Protein AF-A0A2P2LFT2-F1 (afdb_monomer)

Secondary structure (DSSP, 8-state):
-------------------PPP----------TT--TT--SS---HHHHHHHHHH-TTTSHHHH-TTSB---SS---GGGS-HHHHHHHHHHHHHHHS---B--HHHHSTTHHHHHHHHHHHHHS-TTS-----GGGGGG--

Organism: Rhizophora mucronata (NCBI:txid61149)

pLDDT: mean 74.41, std 22.15, range [30.78, 97.25]

Radius of gyration: 30.05 Å; Cα contacts (8 Å, |Δi|>4): 74; chains: 1; bounding box: 76×85×52 Å

Structure (mmCIF, N/CA/C/O backbone):
data_AF-A0A2P2LFT2-F1
#
_entry.id   AF-A0A2P2LFT2-F1
#
loop_
_atom_site.group_PDB
_atom_site.id
_atom_site.type_symbol
_atom_site.label_atom_id
_atom_site.label_alt_id
_atom_site.label_comp_id
_atom_site.label_asym_id
_atom_site.label_entity_id
_atom_site.label_seq_id
_atom_site.pdbx_PDB_ins_code
_atom_site.Cartn_x
_atom_site.Cartn_y
_atom_site.Cartn_z
_atom_site.occupancy
_atom_site.B_iso_or_equiv
_atom_site.auth_seq_id
_atom_site.auth_comp_id
_atom_site.auth_asym_id
_atom_site.auth_atom_id
_atom_site.pdbx_PDB_model_num
ATOM 1 N N . MET A 1 1 ? 46.122 63.506 -20.260 1.00 44.69 1 MET A N 1
ATOM 2 C CA . MET A 1 1 ? 45.124 62.458 -20.569 1.00 44.69 1 MET A CA 1
ATOM 3 C C . MET A 1 1 ? 45.815 61.390 -21.399 1.00 44.69 1 MET A C 1
ATOM 5 O O . MET A 1 1 ? 46.298 61.696 -22.479 1.00 44.69 1 MET A O 1
ATOM 9 N N . PHE A 1 2 ? 45.998 60.197 -20.836 1.00 34.97 2 PHE A N 1
ATOM 10 C CA . PHE A 1 2 ? 46.838 59.145 -21.412 1.00 34.97 2 PHE A CA 1
ATOM 11 C C . PHE A 1 2 ? 46.095 58.356 -22.495 1.00 34.97 2 PHE A C 1
ATOM 13 O O . PHE A 1 2 ? 45.046 57.774 -22.232 1.00 34.97 2 PHE A O 1
ATOM 20 N N . SER A 1 3 ? 46.684 58.319 -23.689 1.00 41.66 3 SER A N 1
ATOM 21 C CA . SER A 1 3 ? 46.310 57.432 -24.791 1.00 41.66 3 SER A CA 1
ATOM 22 C C . SER A 1 3 ? 46.733 55.994 -24.467 1.00 41.66 3 SER A C 1
ATOM 24 O O . SER A 1 3 ? 47.852 55.772 -23.998 1.00 41.66 3 SER A O 1
ATOM 26 N N . ARG A 1 4 ? 45.854 55.011 -24.693 1.00 38.75 4 ARG A N 1
ATOM 27 C CA . ARG A 1 4 ? 46.186 53.582 -24.584 1.00 38.75 4 ARG A CA 1
ATOM 28 C C . ARG A 1 4 ? 45.894 52.876 -25.905 1.00 38.75 4 ARG A C 1
ATOM 30 O O . ARG A 1 4 ? 44.752 52.787 -26.336 1.00 38.75 4 ARG A O 1
ATOM 37 N N . SER A 1 5 ? 46.969 52.378 -26.508 1.00 41.81 5 SER A N 1
ATOM 38 C CA . SER A 1 5 ? 46.991 51.457 -27.645 1.00 41.81 5 SER A CA 1
ATOM 39 C C . SER A 1 5 ? 46.473 50.074 -27.228 1.00 41.81 5 SER A C 1
ATOM 41 O O . SER A 1 5 ? 46.855 49.565 -26.172 1.00 41.81 5 SER A O 1
ATOM 43 N N . ILE A 1 6 ? 45.612 49.467 -28.050 1.00 44.88 6 ILE A N 1
ATOM 44 C CA . ILE A 1 6 ? 45.124 48.094 -27.871 1.00 44.88 6 ILE A CA 1
ATOM 45 C C . ILE A 1 6 ? 45.939 47.188 -28.800 1.00 44.88 6 ILE A C 1
ATOM 47 O O . ILE A 1 6 ? 45.787 47.222 -30.017 1.00 44.88 6 ILE A O 1
ATOM 51 N N . SER A 1 7 ? 46.824 46.383 -28.212 1.00 39.94 7 SER A N 1
ATOM 52 C CA . SER A 1 7 ? 47.609 45.358 -28.906 1.00 39.94 7 SER A CA 1
ATOM 53 C C . SER A 1 7 ? 46.850 44.030 -28.895 1.00 39.94 7 SER A C 1
ATOM 55 O O . SER A 1 7 ? 46.589 43.463 -27.834 1.00 39.94 7 SER A O 1
ATOM 57 N N . THR A 1 8 ? 46.506 43.518 -30.076 1.00 44.25 8 THR A N 1
ATOM 58 C CA . THR A 1 8 ? 45.958 42.171 -30.267 1.00 44.25 8 THR A CA 1
ATOM 59 C C . THR A 1 8 ? 47.068 41.132 -30.129 1.00 44.25 8 THR A C 1
ATOM 61 O O . THR A 1 8 ? 47.927 41.014 -31.003 1.00 44.25 8 THR A O 1
ATOM 64 N N . LYS A 1 9 ? 47.050 40.353 -29.043 1.00 42.34 9 LYS A N 1
ATOM 65 C CA . LYS A 1 9 ? 47.897 39.163 -28.895 1.00 42.34 9 LYS A CA 1
ATOM 66 C C . LYS A 1 9 ? 47.077 37.915 -29.216 1.00 42.34 9 LYS A C 1
ATOM 68 O O . LYS A 1 9 ? 46.125 37.599 -28.510 1.00 42.34 9 LYS A O 1
ATOM 73 N N . ASN A 1 10 ? 47.468 37.226 -30.288 1.00 48.72 10 ASN A N 1
ATOM 74 C CA . ASN A 1 10 ? 47.036 35.866 -30.602 1.00 48.72 10 ASN A CA 1
ATOM 75 C C . ASN A 1 10 ? 47.383 34.942 -29.425 1.00 48.72 10 ASN A C 1
ATOM 77 O O . ASN A 1 10 ? 48.558 34.781 -29.096 1.00 48.72 10 ASN A O 1
ATOM 81 N N . LEU A 1 11 ? 46.371 34.346 -28.794 1.00 42.09 11 LEU A N 1
ATOM 82 C CA . LEU A 1 11 ? 46.544 33.299 -27.789 1.00 42.09 11 LEU A CA 1
ATOM 83 C C . LEU A 1 11 ? 46.384 31.944 -28.476 1.00 42.09 11 LEU A C 1
ATOM 85 O O . LEU A 1 11 ? 45.281 31.537 -28.836 1.00 42.09 11 LEU A O 1
ATOM 89 N N . SER A 1 12 ? 47.501 31.249 -28.670 1.00 42.12 12 SER A N 1
ATOM 90 C CA . SER A 1 12 ? 47.512 29.842 -29.049 1.00 42.12 12 SER A CA 1
ATOM 91 C C . SER A 1 12 ? 46.935 29.005 -27.905 1.00 42.12 12 SER A C 1
ATOM 93 O O . SER A 1 12 ? 47.402 29.047 -26.766 1.00 42.12 12 SER A O 1
ATOM 95 N N . PHE A 1 13 ? 45.887 28.240 -28.206 1.00 40.94 13 PHE A N 1
ATOM 96 C CA . PHE A 1 13 ? 45.237 27.358 -27.245 1.00 40.94 13 PHE A CA 1
ATOM 97 C C . PHE A 1 13 ? 46.080 26.085 -27.075 1.00 40.94 13 PHE A C 1
ATOM 99 O O . PHE A 1 13 ? 45.925 25.109 -27.805 1.00 40.94 13 PHE A O 1
ATOM 106 N N . VAL A 1 14 ? 47.013 26.094 -26.122 1.00 49.31 14 VAL A N 1
ATOM 107 C CA . VAL A 1 14 ? 47.716 24.877 -25.694 1.00 49.31 14 VAL A CA 1
ATOM 108 C C . VAL A 1 14 ? 46.824 24.149 -24.691 1.00 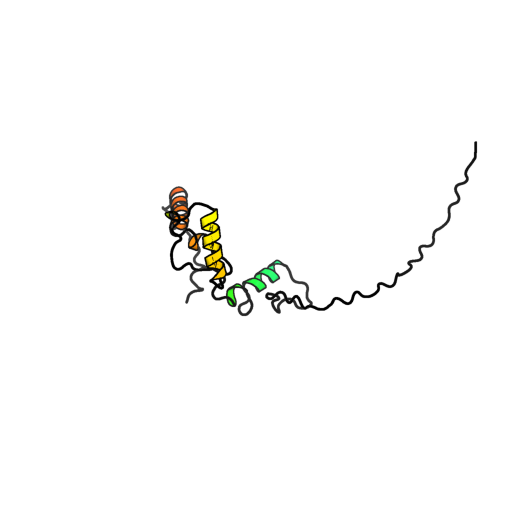49.31 14 VAL A C 1
ATOM 110 O O . VAL A 1 14 ? 46.681 24.561 -23.540 1.00 49.31 14 VAL A O 1
ATOM 113 N N . SER A 1 15 ? 46.202 23.056 -25.135 1.00 45.75 15 SER A N 1
ATOM 114 C CA . SER A 1 15 ? 45.458 22.142 -24.266 1.00 45.75 15 SER A CA 1
ATOM 115 C C . SER A 1 15 ? 46.440 21.364 -23.392 1.00 45.75 15 SER A C 1
ATOM 117 O O . SER A 1 15 ? 46.939 20.297 -23.752 1.00 45.75 15 SER A O 1
ATOM 119 N N . GLN A 1 16 ? 46.765 21.922 -22.230 1.00 47.19 16 GLN A N 1
ATOM 120 C CA . GLN A 1 16 ? 47.552 21.217 -21.232 1.00 47.19 16 GLN A CA 1
ATOM 121 C C . GLN A 1 16 ? 46.642 20.200 -20.537 1.00 47.19 16 GLN A C 1
ATOM 123 O O . GLN A 1 16 ? 45.914 20.531 -19.599 1.00 47.19 16 GLN A O 1
ATOM 128 N N . ARG A 1 17 ? 46.669 18.948 -21.016 1.00 47.19 17 ARG A N 1
ATOM 129 C CA . ARG A 1 17 ? 46.078 17.797 -20.318 1.00 47.19 17 ARG A CA 1
ATOM 130 C C . ARG A 1 17 ? 46.657 17.734 -18.905 1.00 47.19 17 ARG A C 1
ATOM 132 O O . ARG A 1 17 ? 47.775 17.263 -18.699 1.00 47.19 17 ARG A O 1
ATOM 139 N N . ARG A 1 18 ? 45.890 18.194 -17.916 1.00 44.78 18 ARG A N 1
ATOM 140 C CA . ARG A 1 18 ? 46.153 17.868 -16.515 1.00 44.78 18 ARG A CA 1
ATOM 141 C C . ARG A 1 18 ? 45.932 16.366 -16.364 1.00 44.78 18 ARG A C 1
ATOM 143 O O . ARG A 1 18 ? 44.839 15.874 -16.631 1.00 44.78 18 ARG A O 1
ATOM 150 N N . ARG A 1 19 ? 46.987 15.637 -15.992 1.00 53.12 19 ARG A N 1
ATOM 151 C CA . ARG A 1 19 ? 46.881 14.234 -15.583 1.00 53.12 19 ARG A CA 1
ATOM 152 C C . ARG A 1 19 ? 45.933 14.169 -14.387 1.00 53.12 19 ARG A C 1
ATOM 154 O O . ARG A 1 19 ? 46.244 14.713 -13.332 1.00 53.12 19 ARG A O 1
ATOM 161 N N . LEU A 1 20 ? 44.776 13.546 -14.588 1.00 46.50 20 LEU A N 1
ATOM 162 C CA . LEU A 1 20 ? 43.870 13.170 -13.513 1.00 46.50 20 LEU A CA 1
ATOM 163 C C . LEU A 1 20 ? 44.522 11.995 -12.781 1.00 46.50 20 LEU A C 1
ATOM 165 O O . LEU A 1 20 ? 44.827 10.978 -13.402 1.00 46.50 20 LEU A O 1
ATOM 169 N N . ILE A 1 21 ? 44.794 12.163 -11.488 1.00 51.44 21 ILE A N 1
ATOM 170 C CA . ILE A 1 21 ? 45.144 11.040 -10.617 1.00 51.44 21 ILE A CA 1
ATOM 171 C C . ILE A 1 21 ? 43.896 10.148 -10.544 1.00 51.44 21 ILE A C 1
ATOM 173 O O . ILE A 1 21 ? 42.822 10.679 -10.244 1.00 51.44 21 ILE A O 1
ATOM 177 N N . PRO A 1 22 ? 43.989 8.840 -10.844 1.00 41.16 22 PRO A N 1
ATOM 178 C CA . PRO A 1 22 ? 42.860 7.936 -10.696 1.00 41.16 22 PRO A CA 1
ATOM 179 C C . PRO A 1 22 ? 42.416 7.926 -9.234 1.00 41.16 22 PRO A C 1
ATOM 181 O O . PRO A 1 22 ? 43.205 7.638 -8.335 1.00 41.16 22 PRO A O 1
ATOM 184 N N . TYR A 1 23 ? 41.156 8.276 -8.995 1.00 47.81 23 TYR A N 1
ATOM 185 C CA . TYR A 1 23 ? 40.493 7.916 -7.754 1.00 47.81 23 TYR A CA 1
ATOM 186 C C . TYR A 1 23 ? 40.261 6.411 -7.828 1.00 47.81 23 TYR A C 1
ATOM 188 O O . TYR A 1 23 ? 39.425 5.978 -8.614 1.00 47.81 23 TYR A O 1
ATOM 196 N N . GLU A 1 24 ? 41.037 5.633 -7.075 1.00 49.91 24 GLU A N 1
ATOM 197 C CA . GLU A 1 24 ? 40.729 4.230 -6.803 1.00 49.91 24 GLU A CA 1
ATOM 198 C C . GLU A 1 24 ? 39.508 4.211 -5.879 1.00 49.91 24 GLU A C 1
ATOM 200 O O . GLU A 1 24 ? 39.633 4.549 -4.694 1.00 49.91 24 GLU A O 1
ATOM 205 N N . PRO A 1 25 ? 38.306 3.887 -6.386 1.00 45.34 25 PRO A N 1
ATOM 206 C CA . PRO A 1 25 ? 37.161 3.721 -5.522 1.00 45.34 25 PRO A CA 1
ATOM 207 C C . PRO A 1 25 ? 37.456 2.479 -4.698 1.00 45.34 25 PRO A C 1
ATOM 209 O O . PRO A 1 25 ? 37.672 1.400 -5.250 1.00 45.34 25 PRO A O 1
ATOM 212 N N . ILE A 1 26 ? 37.444 2.611 -3.375 1.00 46.00 26 ILE A N 1
ATOM 213 C CA . ILE A 1 26 ? 37.312 1.442 -2.515 1.00 46.00 26 ILE A CA 1
ATOM 214 C C . ILE A 1 26 ? 36.037 0.745 -2.991 1.00 46.00 26 ILE A C 1
ATOM 216 O O . ILE A 1 26 ? 34.932 1.249 -2.783 1.00 46.00 26 ILE A O 1
ATOM 220 N N . LEU A 1 27 ? 36.207 -0.376 -3.693 1.00 45.62 27 LEU A N 1
ATOM 221 C CA . LEU A 1 27 ? 35.143 -1.266 -4.128 1.00 45.62 27 LEU A CA 1
ATOM 222 C C . LEU A 1 27 ? 34.574 -1.929 -2.876 1.00 45.62 27 LEU A C 1
ATOM 224 O O . LEU A 1 27 ? 34.792 -3.106 -2.616 1.00 45.62 27 LEU A O 1
ATOM 228 N N . ILE A 1 28 ? 33.839 -1.162 -2.076 1.00 45.28 28 ILE A N 1
ATOM 229 C CA . ILE A 1 28 ? 32.744 -1.737 -1.321 1.00 45.28 28 ILE A CA 1
ATOM 230 C C . ILE A 1 28 ? 31.711 -2.020 -2.403 1.00 45.28 28 ILE A C 1
ATOM 232 O O . ILE A 1 28 ? 31.191 -1.069 -2.996 1.00 45.28 28 ILE A O 1
ATOM 236 N N . PRO A 1 29 ? 31.437 -3.289 -2.740 1.00 46.88 29 PRO A N 1
ATOM 237 C CA . PRO A 1 29 ? 30.365 -3.565 -3.656 1.00 46.88 29 PRO A CA 1
ATOM 238 C C . PRO A 1 29 ? 29.099 -3.186 -2.899 1.00 46.88 29 PRO A C 1
ATOM 240 O O . PRO A 1 29 ? 28.557 -3.981 -2.135 1.00 46.88 29 PRO A O 1
ATOM 243 N N . PHE A 1 30 ? 28.591 -1.981 -3.146 1.00 43.94 30 PHE A N 1
ATOM 244 C CA . PHE A 1 30 ? 27.159 -1.755 -3.118 1.00 43.94 30 PHE A CA 1
ATOM 245 C C . PHE A 1 30 ? 26.579 -2.618 -4.242 1.00 43.94 30 PHE A C 1
ATOM 247 O O . PHE A 1 30 ? 26.171 -2.142 -5.297 1.00 43.94 30 PHE A O 1
ATOM 254 N N . ARG A 1 31 ? 26.566 -3.939 -4.024 1.00 41.59 31 ARG A N 1
ATOM 255 C CA . ARG A 1 31 ? 25.556 -4.786 -4.624 1.00 41.59 31 ARG A CA 1
ATOM 256 C C . ARG A 1 31 ? 24.268 -4.232 -4.053 1.00 41.59 31 ARG A C 1
ATOM 258 O O . ARG A 1 31 ? 23.943 -4.489 -2.897 1.00 41.59 31 ARG A O 1
ATOM 265 N N . ALA A 1 32 ? 23.552 -3.440 -4.848 1.00 43.91 32 ALA A N 1
ATOM 266 C CA . ALA A 1 32 ? 22.125 -3.337 -4.632 1.00 43.91 32 ALA A CA 1
ATOM 267 C C . ALA A 1 32 ? 21.651 -4.789 -4.506 1.00 43.91 32 ALA A C 1
ATOM 269 O O . ALA A 1 32 ? 21.898 -5.591 -5.408 1.00 43.91 32 ALA A O 1
ATOM 270 N N . LEU A 1 33 ? 21.068 -5.162 -3.367 1.00 49.22 33 LEU A N 1
ATOM 271 C CA . LEU A 1 33 ? 20.596 -6.533 -3.132 1.00 49.22 33 LEU A CA 1
ATOM 272 C C . LEU A 1 33 ? 19.550 -6.957 -4.185 1.00 49.22 33 LEU A C 1
ATOM 274 O O . LEU A 1 33 ? 19.259 -8.136 -4.335 1.00 49.22 33 LEU A O 1
ATOM 278 N N . PHE A 1 34 ? 19.066 -5.986 -4.965 1.00 50.44 34 PHE A N 1
ATOM 279 C CA . PHE A 1 34 ? 18.157 -6.110 -6.097 1.00 50.44 34 PHE A CA 1
ATOM 280 C C . PHE A 1 34 ? 18.833 -5.896 -7.460 1.00 50.44 34 PHE A C 1
ATOM 282 O O . PHE A 1 34 ? 18.139 -5.657 -8.445 1.00 50.44 34 PHE A O 1
ATOM 289 N N . SER A 1 35 ? 20.171 -5.928 -7.547 1.00 44.12 35 SER A N 1
ATOM 290 C CA . SER A 1 35 ? 20.879 -5.928 -8.830 1.00 44.12 35 SER A CA 1
ATOM 291 C C . SER A 1 35 ? 20.610 -7.263 -9.504 1.00 44.12 35 SER A C 1
ATOM 293 O O . SER A 1 35 ? 21.344 -8.242 -9.368 1.00 44.12 35 SER A O 1
ATOM 295 N N . THR A 1 36 ? 19.470 -7.323 -10.172 1.00 53.78 36 THR A N 1
ATOM 296 C CA . THR A 1 36 ? 19.113 -8.404 -11.063 1.00 53.78 36 THR A CA 1
ATOM 297 C C . THR A 1 36 ? 20.259 -8.573 -12.056 1.00 53.78 36 THR A C 1
ATOM 299 O O . THR A 1 36 ? 20.753 -7.580 -12.593 1.00 53.78 36 THR A O 1
ATOM 302 N N . HIS A 1 37 ? 20.647 -9.807 -12.365 1.00 56.62 37 HIS A N 1
ATOM 303 C CA . HIS A 1 37 ? 21.635 -10.159 -13.399 1.00 56.62 37 HIS A CA 1
ATOM 304 C C . HIS A 1 37 ? 21.234 -9.676 -14.828 1.00 56.62 37 HIS A C 1
ATOM 306 O O . HIS A 1 37 ? 21.770 -10.099 -15.845 1.00 56.62 37 HIS A O 1
ATOM 312 N N . MET A 1 38 ? 20.243 -8.797 -14.936 1.00 55.34 38 MET A N 1
ATOM 313 C CA . MET A 1 38 ? 19.617 -8.315 -16.161 1.00 55.34 38 MET A CA 1
ATOM 314 C C . MET A 1 38 ? 20.368 -7.146 -16.798 1.00 55.34 38 MET A C 1
ATOM 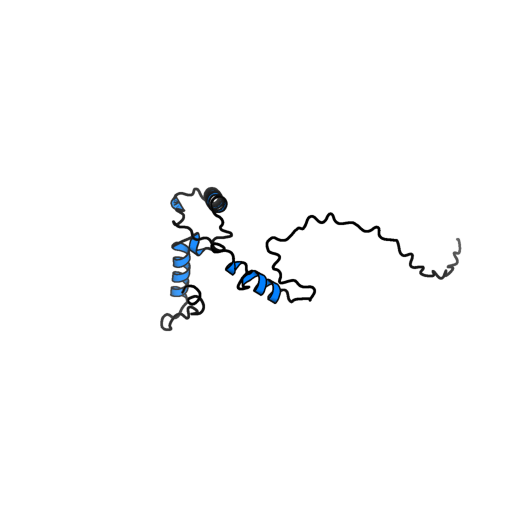316 O O . MET A 1 38 ? 20.197 -6.894 -17.987 1.00 55.34 38 MET A O 1
ATOM 320 N N . VAL A 1 39 ? 21.190 -6.421 -16.033 1.00 60.50 39 VAL A N 1
ATOM 321 C CA . VAL A 1 39 ? 21.996 -5.318 -16.570 1.00 60.50 39 VAL A CA 1
ATOM 322 C C . VAL A 1 39 ? 23.318 -5.891 -17.074 1.00 60.50 39 VAL A C 1
ATOM 324 O O . VAL A 1 39 ? 24.315 -5.918 -16.359 1.00 60.50 39 VAL A O 1
ATOM 327 N N . GLY A 1 40 ? 23.300 -6.420 -18.297 1.00 63.88 40 GLY A N 1
ATOM 328 C CA . GLY A 1 40 ? 24.528 -6.617 -19.070 1.00 63.88 40 GLY A CA 1
ATOM 329 C C . GLY A 1 40 ? 25.055 -5.285 -19.619 1.00 63.88 40 GLY A C 1
ATOM 330 O O . GLY A 1 40 ? 24.450 -4.237 -19.413 1.00 63.88 40 GLY A O 1
ATOM 331 N N . ASP A 1 41 ? 26.130 -5.323 -20.407 1.00 69.44 41 ASP A N 1
ATOM 332 C CA . ASP A 1 41 ? 26.779 -4.120 -20.971 1.00 69.44 41 ASP A CA 1
ATOM 333 C C . ASP A 1 41 ? 25.950 -3.373 -22.040 1.00 69.44 41 ASP A C 1
ATOM 335 O O . ASP A 1 41 ? 26.430 -2.429 -22.670 1.00 69.44 41 ASP A O 1
ATOM 339 N N . ARG A 1 42 ? 24.707 -3.796 -22.302 1.00 78.00 42 ARG A N 1
ATOM 340 C CA . ARG A 1 42 ? 23.851 -3.199 -23.335 1.00 78.00 42 ARG A CA 1
ATOM 341 C C . ARG A 1 42 ? 22.921 -2.148 -22.729 1.00 78.00 42 ARG A C 1
ATOM 343 O O . ARG A 1 42 ? 22.285 -2.423 -21.712 1.00 78.00 42 ARG A O 1
ATOM 350 N N . PRO A 1 43 ? 22.767 -0.978 -23.373 1.00 80.75 43 PRO A N 1
ATOM 351 C CA . PRO A 1 43 ? 21.785 0.005 -22.940 1.00 80.75 43 PRO A CA 1
ATOM 352 C C . PRO A 1 43 ? 20.371 -0.587 -23.025 1.00 80.75 43 PRO A C 1
ATOM 354 O O . PRO A 1 43 ? 20.008 -1.218 -24.017 1.00 80.75 43 PRO A O 1
ATOM 357 N N . MET A 1 44 ? 19.577 -0.366 -21.979 1.00 87.25 44 MET A N 1
ATOM 358 C CA . MET A 1 44 ? 18.212 -0.876 -21.826 1.00 87.25 44 MET A CA 1
ATOM 359 C C . MET A 1 44 ? 17.259 0.274 -21.483 1.00 87.25 44 MET A C 1
ATOM 361 O O . MET A 1 44 ? 17.635 1.223 -20.793 1.00 87.25 44 MET A O 1
ATOM 365 N N . LEU A 1 45 ? 16.008 0.186 -21.945 1.00 91.50 45 LEU A N 1
ATOM 366 C CA . LEU A 1 45 ? 14.966 1.135 -21.562 1.00 91.50 45 LEU A CA 1
ATOM 367 C C . LEU A 1 45 ? 14.593 0.950 -20.088 1.00 91.50 45 LEU A C 1
ATOM 369 O O . LEU A 1 45 ? 14.401 -0.170 -19.622 1.00 91.50 45 LEU A O 1
ATOM 373 N N . VAL A 1 46 ? 14.386 2.056 -19.369 1.00 92.06 46 VAL A N 1
ATOM 374 C CA . VAL A 1 46 ? 13.991 2.033 -17.946 1.00 92.06 46 VAL A CA 1
ATOM 375 C C . VAL A 1 46 ? 12.722 1.206 -17.719 1.00 92.06 46 VAL A C 1
ATOM 377 O O . VAL A 1 46 ? 12.630 0.482 -16.735 1.00 92.06 46 VAL A O 1
ATOM 380 N N . ARG A 1 47 ? 11.760 1.258 -18.648 1.00 95.06 47 ARG A N 1
ATOM 381 C CA . ARG A 1 47 ? 10.549 0.427 -18.598 1.00 95.06 47 ARG A CA 1
ATOM 382 C C . ARG A 1 47 ? 10.880 -1.065 -18.550 1.00 95.06 47 ARG A C 1
ATOM 384 O O . ARG A 1 47 ? 1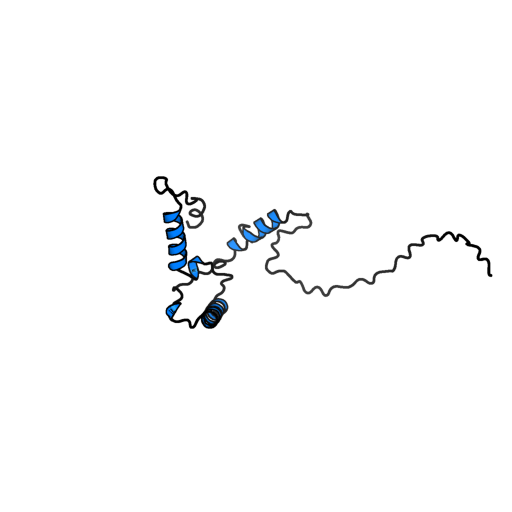0.298 -1.781 -17.744 1.00 95.06 47 ARG A O 1
ATOM 391 N N . ASP A 1 48 ? 11.793 -1.516 -19.402 1.00 90.31 48 ASP A N 1
ATOM 392 C CA . ASP A 1 48 ? 12.125 -2.933 -19.550 1.00 90.31 48 ASP A CA 1
ATOM 393 C C . ASP A 1 48 ? 12.960 -3.408 -18.350 1.00 90.31 48 ASP A C 1
ATOM 395 O O . ASP A 1 48 ? 12.762 -4.518 -17.852 1.00 90.31 48 ASP A O 1
ATOM 399 N N . PHE A 1 49 ? 13.800 -2.518 -17.805 1.00 91.19 49 PHE A N 1
ATOM 400 C CA . PHE A 1 49 ? 14.464 -2.726 -16.521 1.00 91.19 49 PHE A CA 1
ATOM 401 C C . PHE A 1 49 ? 13.453 -2.896 -15.380 1.00 91.19 49 PHE A C 1
ATOM 403 O O . PHE A 1 49 ? 13.505 -3.901 -14.680 1.00 91.19 49 PHE A O 1
ATOM 410 N N . ILE A 1 50 ? 12.514 -1.954 -15.209 1.00 92.94 50 ILE A N 1
ATOM 411 C CA . ILE A 1 50 ? 11.489 -2.009 -14.152 1.00 92.94 50 ILE A CA 1
ATOM 412 C C . ILE A 1 50 ? 10.648 -3.275 -14.296 1.00 92.94 50 ILE A C 1
ATOM 414 O O . ILE A 1 50 ? 10.432 -3.981 -13.315 1.00 92.94 50 ILE A O 1
ATOM 418 N N . HIS A 1 51 ? 10.190 -3.575 -15.513 1.00 93.00 51 HIS A N 1
ATOM 419 C CA . HIS A 1 51 ? 9.383 -4.760 -15.772 1.00 93.00 51 HIS A CA 1
ATOM 420 C C . HIS A 1 51 ? 10.123 -6.023 -15.343 1.00 93.00 51 HIS A C 1
ATOM 422 O O . HIS A 1 51 ? 9.579 -6.841 -14.609 1.00 93.00 51 HIS A O 1
ATOM 428 N N . SER A 1 52 ? 11.381 -6.163 -15.749 1.00 89.94 52 SER A N 1
ATOM 429 C CA . SER A 1 52 ? 12.145 -7.366 -15.447 1.00 89.94 52 SER A CA 1
ATOM 430 C C . SER A 1 52 ? 12.530 -7.417 -13.953 1.00 89.94 52 SER A C 1
ATOM 432 O O . SER A 1 52 ? 12.467 -8.475 -13.336 1.00 89.94 52 SER A O 1
ATOM 434 N N . ALA A 1 53 ? 12.794 -6.273 -13.311 1.00 90.00 53 ALA A N 1
ATOM 435 C CA . ALA A 1 53 ? 13.114 -6.208 -11.883 1.00 90.00 53 ALA A CA 1
ATOM 436 C C . ALA A 1 53 ? 11.919 -6.590 -11.001 1.00 90.00 53 ALA A C 1
ATOM 438 O O . ALA A 1 53 ? 12.097 -7.141 -9.915 1.00 90.00 53 ALA A O 1
ATOM 439 N N . LEU A 1 54 ? 10.698 -6.319 -11.466 1.00 91.00 54 LEU A N 1
ATOM 440 C CA . LEU A 1 54 ? 9.474 -6.659 -10.749 1.00 91.00 54 LEU A CA 1
ATOM 441 C C . LEU A 1 54 ? 8.969 -8.069 -11.078 1.00 91.00 54 LEU A C 1
ATOM 443 O O . LEU A 1 54 ? 8.578 -8.789 -10.160 1.00 91.00 54 LEU A O 1
ATOM 447 N N . TYR A 1 55 ? 8.993 -8.463 -12.355 1.00 91.69 55 TYR A N 1
ATOM 448 C CA . TYR A 1 55 ? 8.228 -9.602 -12.876 1.00 91.69 55 TYR A CA 1
ATOM 449 C C . TYR A 1 55 ? 9.064 -10.705 -13.539 1.00 91.69 55 TYR A C 1
ATOM 451 O O . TYR A 1 55 ? 8.482 -11.635 -14.094 1.00 91.69 55 TYR A O 1
ATOM 459 N N . ASP A 1 56 ? 10.401 -10.649 -13.516 1.00 90.62 56 ASP A N 1
ATOM 460 C CA . ASP A 1 56 ? 11.199 -11.794 -13.972 1.00 90.62 56 ASP A CA 1
ATOM 461 C C . ASP A 1 56 ? 10.808 -13.062 -13.192 1.00 90.62 56 ASP A C 1
ATOM 463 O O . ASP A 1 56 ? 10.705 -13.046 -11.964 1.00 90.62 56 ASP A O 1
ATOM 467 N N . ALA A 1 57 ? 10.582 -14.171 -13.897 1.00 90.06 57 ALA A N 1
ATOM 468 C CA . ALA A 1 57 ? 9.994 -15.382 -13.321 1.00 90.06 57 ALA A CA 1
ATOM 469 C C . ALA A 1 57 ? 10.835 -16.011 -12.195 1.00 90.06 57 ALA A C 1
ATOM 471 O O . ALA A 1 57 ? 10.301 -16.734 -11.360 1.00 90.06 57 ALA A O 1
ATOM 472 N N . LYS A 1 58 ? 12.146 -15.751 -12.160 1.00 88.62 58 LYS A N 1
ATOM 473 C CA . LYS A 1 58 ? 13.069 -16.335 -11.176 1.00 88.62 58 LYS A CA 1
ATOM 474 C C . LYS A 1 58 ? 13.681 -15.284 -10.252 1.00 88.62 58 LYS A C 1
ATOM 476 O O . LYS A 1 58 ? 14.039 -15.580 -9.109 1.00 88.62 58 LYS A O 1
ATOM 481 N N . HIS A 1 59 ? 13.843 -14.068 -10.758 1.00 85.56 59 HIS A N 1
ATOM 482 C CA . HIS A 1 59 ? 14.601 -12.999 -10.124 1.00 85.56 59 HIS A CA 1
ATOM 483 C C . HIS A 1 59 ? 13.807 -11.719 -9.874 1.00 85.56 59 HIS A C 1
ATOM 485 O O . HIS A 1 59 ? 14.341 -10.791 -9.272 1.00 85.56 59 HIS A O 1
ATOM 491 N N . GLY A 1 60 ? 12.542 -11.677 -10.292 1.00 88.50 60 GLY A N 1
ATOM 492 C CA . GLY A 1 60 ? 11.655 -10.552 -10.052 1.00 88.50 60 GLY A CA 1
ATOM 493 C C . GLY A 1 60 ? 11.291 -10.427 -8.577 1.00 88.50 60 GLY A C 1
ATOM 494 O O . GLY A 1 60 ? 11.125 -11.425 -7.870 1.00 88.50 60 GLY A O 1
ATOM 495 N N . TYR A 1 61 ? 11.117 -9.189 -8.125 1.00 88.62 61 TYR A N 1
ATOM 496 C CA . TYR A 1 61 ? 10.693 -8.865 -6.765 1.00 88.62 61 TYR A CA 1
ATOM 497 C C . TYR A 1 61 ? 9.425 -9.627 -6.332 1.00 88.62 61 TYR A C 1
ATOM 499 O O . TYR A 1 61 ? 9.349 -10.097 -5.196 1.00 88.62 61 TYR A O 1
ATOM 507 N N . PHE A 1 62 ? 8.453 -9.801 -7.235 1.00 88.81 62 PHE A N 1
ATOM 508 C CA . PHE A 1 62 ? 7.215 -10.539 -6.951 1.00 88.81 62 PHE A CA 1
ATOM 509 C C . PHE A 1 62 ? 7.343 -12.063 -7.090 1.00 88.81 62 PHE A C 1
ATOM 511 O O . PHE A 1 62 ? 6.484 -12.786 -6.598 1.00 88.81 62 PHE A O 1
ATOM 518 N N . SER A 1 63 ? 8.409 -12.557 -7.724 1.00 86.75 63 SER A N 1
ATOM 519 C CA . SER A 1 63 ? 8.641 -13.993 -7.932 1.00 86.75 63 SER A CA 1
ATOM 520 C C . SER A 1 63 ? 9.453 -14.629 -6.802 1.00 86.75 63 SER A C 1
ATOM 522 O O . SER A 1 63 ? 9.302 -15.814 -6.519 1.00 86.75 63 SER A O 1
ATOM 524 N N . GLN A 1 64 ? 10.337 -13.861 -6.154 1.00 75.12 64 GLN A N 1
ATOM 525 C CA . GLN A 1 64 ? 11.222 -14.370 -5.097 1.00 75.12 64 GLN A CA 1
ATOM 526 C C . GLN A 1 64 ? 10.621 -14.293 -3.695 1.00 75.12 64 GLN A C 1
ATOM 528 O O . GLN A 1 64 ? 10.912 -15.135 -2.846 1.00 75.12 64 GLN A O 1
ATOM 533 N N . LEU A 1 65 ? 9.825 -13.260 -3.428 1.00 67.12 65 LEU A N 1
ATOM 534 C CA . LEU A 1 65 ? 9.323 -12.978 -2.093 1.00 67.12 65 LEU A CA 1
ATOM 535 C C . LEU A 1 65 ? 7.886 -13.476 -1.985 1.00 67.12 65 LEU A C 1
ATOM 537 O O . LEU A 1 65 ? 6.954 -12.820 -2.434 1.00 67.12 65 LEU A O 1
ATOM 541 N N . SER A 1 66 ? 7.677 -14.592 -1.287 1.00 65.56 66 SER A N 1
ATOM 542 C CA . SER A 1 66 ? 6.328 -15.076 -0.958 1.00 65.56 66 SER A CA 1
ATOM 543 C C . SER A 1 66 ? 5.551 -14.139 -0.007 1.00 65.56 66 SER A C 1
ATOM 545 O O . SER A 1 66 ? 4.463 -14.493 0.439 1.00 65.56 66 SER A O 1
ATOM 547 N N . ARG A 1 67 ? 6.119 -12.978 0.369 1.00 72.19 67 ARG A N 1
ATOM 548 C CA . ARG A 1 67 ? 5.574 -12.004 1.336 1.00 72.19 67 ARG A CA 1
ATOM 549 C C . ARG A 1 67 ? 5.826 -10.534 0.958 1.00 72.19 67 ARG A C 1
ATOM 551 O O . ARG A 1 67 ? 5.898 -9.683 1.842 1.00 72.19 67 ARG A O 1
ATOM 558 N N . SER A 1 68 ? 5.953 -10.209 -0.334 1.00 81.38 68 SER A N 1
ATOM 559 C CA . SER A 1 68 ? 6.105 -8.809 -0.781 1.00 81.38 68 SER A CA 1
ATOM 560 C C . SER A 1 68 ? 4.980 -7.925 -0.232 1.00 81.38 68 SER A C 1
ATOM 562 O O . SER A 1 68 ? 5.234 -6.868 0.343 1.00 81.38 68 SER A O 1
ATOM 564 N N . VAL A 1 69 ? 3.742 -8.412 -0.368 1.00 86.62 69 VAL A N 1
ATOM 565 C CA . VAL A 1 69 ? 2.540 -7.808 0.210 1.00 86.62 69 VAL A CA 1
ATOM 566 C C . VAL A 1 69 ? 2.192 -8.539 1.494 1.00 86.62 69 VAL A C 1
ATOM 568 O O . VAL A 1 69 ? 2.017 -9.758 1.509 1.00 86.62 69 VAL A O 1
ATOM 571 N N . GLY A 1 70 ? 2.096 -7.785 2.580 1.00 85.88 70 GLY A N 1
ATOM 572 C CA . GLY A 1 70 ? 1.729 -8.318 3.876 1.00 85.88 70 GLY A CA 1
ATOM 573 C C . GLY A 1 70 ? 0.259 -8.658 3.971 1.00 85.88 70 GLY A C 1
ATOM 574 O O . GLY A 1 70 ? -0.582 -7.870 3.557 1.00 85.88 70 GLY A O 1
ATOM 575 N N . VAL A 1 71 ? -0.047 -9.778 4.623 1.00 87.38 71 VAL A N 1
ATOM 576 C CA . VAL A 1 71 ? -1.403 -10.123 5.052 1.00 87.38 71 VAL A CA 1
ATOM 577 C C . VAL A 1 71 ? -1.455 -10.033 6.567 1.00 87.38 71 VAL A C 1
ATOM 579 O O . VAL A 1 71 ? -0.695 -10.693 7.272 1.00 87.38 71 VAL A O 1
ATOM 582 N N . LEU A 1 72 ? -2.349 -9.192 7.079 1.00 88.50 72 LEU A N 1
ATOM 583 C CA . LEU A 1 72 ? -2.571 -9.083 8.513 1.00 88.50 72 LEU A CA 1
ATOM 584 C C . LEU A 1 72 ? -3.620 -10.115 8.939 1.00 88.50 72 LEU A C 1
ATOM 586 O O . LEU A 1 72 ? -4.760 -10.038 8.491 1.00 88.50 72 LEU A O 1
ATOM 590 N N . GLU A 1 73 ? -3.278 -11.046 9.827 1.00 85.56 73 GLU A N 1
ATOM 591 C CA . GLU A 1 73 ? -4.206 -12.094 10.299 1.00 85.56 73 GLU A CA 1
ATOM 592 C C . GLU A 1 73 ? -5.501 -11.518 10.893 1.00 85.56 73 GLU A C 1
ATOM 594 O O . GLU A 1 73 ? -6.603 -12.008 10.650 1.00 85.56 73 GLU A O 1
ATOM 599 N N . ARG A 1 74 ? -5.395 -10.416 11.645 1.00 88.69 74 ARG A N 1
ATOM 600 C CA . ARG A 1 74 ? -6.525 -9.795 12.350 1.00 88.69 74 ARG A CA 1
ATOM 601 C C . ARG A 1 74 ? -6.645 -8.325 11.998 1.00 88.69 74 ARG A C 1
ATOM 603 O O . ARG A 1 74 ? -5.644 -7.630 11.929 1.00 88.69 74 ARG A O 1
ATOM 610 N N . SER A 1 75 ? -7.865 -7.831 11.822 1.00 92.06 75 SER A N 1
ATOM 611 C CA . SER A 1 75 ? -8.093 -6.404 11.577 1.00 92.06 75 SER A CA 1
ATOM 612 C C . SER A 1 75 ? -7.591 -5.542 12.738 1.00 92.06 75 SER A C 1
ATOM 614 O O . SER A 1 75 ? -7.730 -5.911 13.908 1.00 92.06 75 SER A O 1
ATOM 616 N N . ILE A 1 76 ? -7.060 -4.363 12.414 1.00 94.19 76 ILE A N 1
ATOM 617 C CA . ILE A 1 76 ? -6.638 -3.379 13.413 1.00 94.19 76 ILE A CA 1
ATOM 618 C C . ILE A 1 76 ? -7.877 -2.864 14.157 1.00 94.19 76 ILE A C 1
ATOM 620 O O . ILE A 1 76 ? -8.845 -2.396 13.553 1.00 94.19 76 ILE A O 1
ATOM 624 N N . ARG A 1 77 ? -7.855 -2.929 15.492 1.00 93.50 77 ARG A N 1
ATOM 625 C CA . ARG A 1 77 ? -8.930 -2.397 16.343 1.00 93.50 77 ARG A CA 1
ATOM 626 C C . ARG A 1 77 ? -8.749 -0.895 16.552 1.00 93.50 77 ARG A C 1
ATOM 628 O O . ARG A 1 77 ? -8.261 -0.459 17.588 1.00 93.50 77 ARG A O 1
ATOM 635 N N . PHE A 1 78 ? -9.141 -0.103 15.553 1.00 93.12 78 PHE A N 1
ATOM 636 C CA . PHE A 1 78 ? -8.975 1.358 15.567 1.00 93.12 78 PHE A CA 1
ATOM 637 C C . PHE A 1 78 ? -9.632 2.048 16.768 1.00 93.12 78 PHE A C 1
ATOM 639 O O . PHE A 1 78 ? -9.110 3.044 17.251 1.00 93.12 78 PHE A O 1
ATOM 646 N N . ASN A 1 79 ? -10.724 1.491 17.298 1.00 93.00 79 ASN A N 1
ATOM 647 C CA . ASN A 1 79 ? -11.391 1.995 18.502 1.00 93.00 79 ASN A CA 1
ATOM 648 C C . ASN A 1 79 ? -10.549 1.882 19.786 1.00 93.00 79 ASN A C 1
ATOM 650 O O . ASN A 1 79 ? -10.934 2.440 20.806 1.00 93.00 79 ASN A O 1
ATOM 654 N N . GLN A 1 80 ? -9.430 1.156 19.753 1.00 95.06 80 GLN A N 1
ATOM 655 C CA . GLN A 1 80 ? -8.491 1.018 20.870 1.00 95.06 80 GLN A CA 1
ATOM 656 C C . GLN A 1 80 ? -7.212 1.832 20.684 1.00 95.06 80 GLN A C 1
ATOM 658 O O . GLN A 1 80 ? -6.328 1.787 21.536 1.00 95.06 80 GLN A O 1
ATOM 663 N N . LEU A 1 81 ? -7.074 2.525 19.554 1.00 95.62 81 LEU A N 1
ATOM 664 C CA . LEU A 1 81 ? -5.910 3.343 19.261 1.00 95.62 81 LEU A CA 1
ATOM 665 C C . LEU A 1 81 ? -6.239 4.800 19.564 1.00 95.62 81 LEU A C 1
ATOM 667 O O . LEU A 1 81 ? -7.194 5.361 19.031 1.00 95.62 81 LEU A O 1
ATOM 671 N N . GLU A 1 82 ? -5.400 5.435 20.374 1.00 94.56 82 GLU A N 1
ATOM 672 C CA . GLU A 1 82 ? -5.514 6.848 20.749 1.00 94.56 82 GLU A CA 1
ATOM 673 C C . GLU A 1 82 ? -4.990 7.765 19.625 1.00 94.56 82 GLU A C 1
ATOM 675 O O . GLU A 1 82 ? -4.055 8.552 19.778 1.00 94.56 82 GLU A O 1
ATOM 680 N N . GLY A 1 83 ? -5.569 7.617 18.432 1.00 93.50 83 GLY A N 1
ATOM 681 C CA . GLY A 1 83 ? -5.258 8.423 17.257 1.00 93.50 83 GLY A CA 1
ATOM 682 C C . GLY A 1 83 ? -3.979 8.018 16.516 1.00 93.50 83 GLY A C 1
ATOM 683 O O . GLY A 1 83 ? -3.509 6.879 16.561 1.00 93.50 83 GLY A O 1
ATOM 684 N N . ARG A 1 84 ? -3.424 8.980 15.765 1.00 95.19 84 ARG A N 1
ATOM 685 C CA . ARG A 1 84 ? -2.369 8.733 14.767 1.00 95.19 84 ARG A CA 1
ATOM 686 C C . ARG A 1 84 ? -1.097 8.144 15.371 1.00 95.19 84 ARG A C 1
ATOM 688 O O . ARG A 1 84 ? -0.530 7.231 14.784 1.00 95.19 84 ARG A O 1
ATOM 695 N N . LYS A 1 85 ? -0.640 8.659 16.516 1.00 97.25 85 LYS A N 1
ATOM 696 C CA . LYS A 1 85 ? 0.622 8.213 17.124 1.00 97.25 85 LYS A CA 1
ATOM 697 C C . LYS A 1 85 ? 0.544 6.739 17.525 1.00 97.25 85 LYS A C 1
ATOM 699 O O . LYS A 1 85 ? 1.382 5.954 17.103 1.00 97.25 85 LYS A O 1
ATOM 704 N N . ALA A 1 86 ? -0.511 6.358 18.251 1.00 97.19 86 ALA A N 1
ATOM 705 C CA . ALA A 1 86 ? -0.749 4.973 18.655 1.00 97.19 86 ALA A CA 1
ATOM 706 C C . ALA A 1 86 ? -0.854 4.026 17.447 1.00 97.19 86 ALA A C 1
ATOM 708 O O . ALA A 1 86 ? -0.350 2.907 17.494 1.00 97.19 86 ALA A O 1
ATOM 709 N N . TYR A 1 87 ? -1.465 4.487 16.351 1.00 96.06 87 TYR A N 1
ATOM 710 C CA . TYR A 1 87 ? -1.520 3.738 15.098 1.00 96.06 87 TYR A CA 1
ATOM 711 C C . TYR A 1 87 ? -0.141 3.512 14.465 1.00 96.06 87 TYR A C 1
ATOM 713 O O . TYR A 1 87 ? 0.180 2.377 14.122 1.00 96.06 87 TYR A O 1
ATOM 721 N N . ILE A 1 88 ? 0.690 4.552 14.344 1.00 96.19 88 ILE A N 1
ATOM 722 C CA . ILE A 1 88 ? 2.047 4.410 13.791 1.00 96.19 88 ILE A CA 1
ATOM 723 C C . ILE A 1 88 ? 2.903 3.496 14.676 1.00 96.19 88 ILE A C 1
ATOM 725 O O . ILE A 1 88 ? 3.549 2.593 14.152 1.00 96.19 88 ILE A O 1
ATOM 729 N N . ASP A 1 89 ? 2.835 3.655 16.002 1.00 96.62 89 ASP A N 1
ATOM 730 C CA . ASP A 1 89 ? 3.548 2.796 16.958 1.00 96.62 89 ASP A CA 1
ATOM 731 C C . ASP A 1 89 ? 3.096 1.324 16.848 1.00 96.62 89 ASP A C 1
ATOM 733 O O . ASP A 1 89 ? 3.889 0.397 17.016 1.00 96.62 89 ASP A O 1
ATOM 737 N N . HIS A 1 90 ? 1.808 1.086 16.577 1.00 94.94 90 HIS A N 1
ATOM 738 C CA . HIS A 1 90 ? 1.268 -0.253 16.345 1.00 94.94 90 HIS A CA 1
ATOM 739 C C . HIS A 1 90 ? 1.775 -0.856 15.029 1.00 94.94 90 HIS A C 1
ATOM 741 O O . HIS A 1 90 ? 2.210 -2.008 15.022 1.00 94.94 90 HIS A O 1
ATOM 747 N N . LEU A 1 91 ? 1.768 -0.086 13.935 1.00 93.94 91 LEU A N 1
ATOM 748 C CA . LEU A 1 91 ? 2.290 -0.539 12.644 1.00 93.94 91 LEU A CA 1
ATOM 749 C C . LEU A 1 91 ? 3.790 -0.826 12.685 1.00 93.94 91 LEU A C 1
ATOM 751 O O . LEU A 1 91 ? 4.222 -1.842 12.151 1.00 93.94 91 LEU A O 1
ATOM 755 N N . ASP A 1 92 ? 4.576 0.030 13.336 1.00 94.88 92 ASP A N 1
ATOM 756 C CA . ASP A 1 92 ? 6.023 -0.152 13.479 1.00 94.88 92 ASP A CA 1
ATOM 757 C C . ASP A 1 92 ? 6.358 -1.498 14.142 1.00 94.88 92 A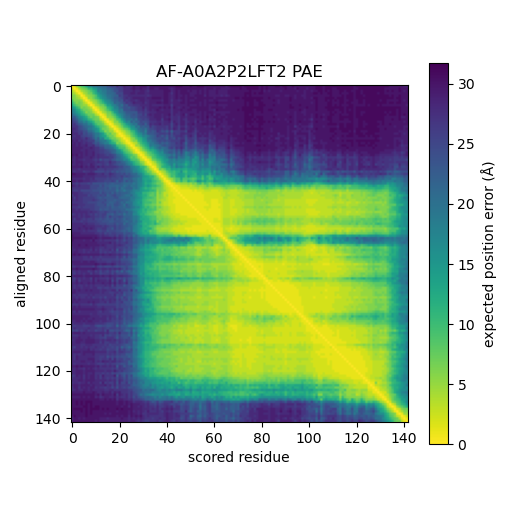SP A C 1
ATOM 759 O O . ASP A 1 92 ? 7.241 -2.221 13.680 1.00 94.88 92 ASP A O 1
ATOM 763 N N . LYS A 1 93 ? 5.587 -1.902 15.161 1.00 94.81 93 LYS A N 1
ATOM 764 C CA . LYS A 1 93 ? 5.728 -3.228 15.785 1.00 94.81 93 LYS A CA 1
ATOM 765 C C . LYS A 1 93 ? 5.462 -4.360 14.795 1.00 94.81 93 LYS A C 1
ATOM 767 O O . LYS A 1 93 ? 6.229 -5.316 14.769 1.00 94.81 93 LYS A O 1
ATOM 772 N N . ILE A 1 94 ? 4.415 -4.245 13.977 1.00 92.81 94 ILE A N 1
ATOM 773 C CA . ILE A 1 94 ? 4.070 -5.259 12.969 1.00 92.81 94 ILE A CA 1
ATOM 774 C C . ILE A 1 94 ? 5.197 -5.392 11.938 1.00 92.81 94 ILE A C 1
ATOM 776 O O . ILE A 1 94 ? 5.641 -6.505 11.660 1.00 92.81 94 ILE A O 1
ATOM 780 N N . TYR A 1 95 ? 5.700 -4.273 11.410 1.00 91.88 95 TYR A N 1
ATOM 781 C CA . TYR A 1 95 ? 6.797 -4.283 10.438 1.00 91.88 95 TYR A CA 1
ATOM 782 C C . TYR A 1 95 ? 8.095 -4.838 11.029 1.00 91.88 95 TYR A C 1
ATOM 784 O O . TYR A 1 95 ? 8.783 -5.601 10.370 1.00 91.88 95 TYR A O 1
ATOM 792 N N . LYS A 1 96 ? 8.419 -4.535 12.290 1.00 92.94 96 LYS A N 1
ATOM 793 C CA . LYS A 1 96 ? 9.614 -5.090 12.954 1.00 92.94 96 LYS A CA 1
ATOM 794 C C . LYS A 1 96 ? 9.523 -6.591 13.230 1.00 92.94 96 LYS A C 1
ATOM 796 O O . LYS A 1 96 ? 10.550 -7.245 13.374 1.00 92.94 96 LYS A O 1
ATOM 801 N N . GLN A 1 97 ? 8.310 -7.125 13.357 1.00 90.50 97 GLN A N 1
ATOM 802 C CA . GLN A 1 97 ? 8.059 -8.537 13.658 1.00 90.50 97 GLN A CA 1
ATOM 803 C C . GLN A 1 97 ? 7.871 -9.402 12.409 1.00 90.50 97 GLN A C 1
ATOM 805 O O . GLN A 1 97 ? 7.788 -10.623 12.529 1.00 90.50 97 GLN A O 1
ATOM 810 N N . SER A 1 98 ? 7.770 -8.798 11.225 1.00 85.00 98 SER A N 1
ATOM 811 C CA . SER A 1 98 ? 7.459 -9.501 9.985 1.00 85.00 98 SER A CA 1
ATOM 812 C C . SER A 1 98 ? 8.481 -9.194 8.896 1.00 85.00 98 SER A C 1
ATOM 814 O O . SER A 1 98 ? 9.049 -8.114 8.845 1.00 85.00 98 SER A O 1
ATOM 816 N N . ASP A 1 99 ? 8.686 -10.145 7.989 1.00 85.25 99 ASP A N 1
ATOM 817 C CA . ASP A 1 99 ? 9.501 -9.959 6.778 1.00 85.25 99 ASP A CA 1
ATOM 818 C C . ASP A 1 99 ? 8.671 -9.340 5.631 1.00 85.25 99 ASP A C 1
ATOM 820 O O . ASP A 1 99 ? 8.817 -9.665 4.455 1.00 85.25 99 ASP A O 1
ATOM 824 N N . ILE A 1 100 ? 7.686 -8.516 5.992 1.00 88.25 100 ILE A N 1
ATOM 825 C CA . ILE A 1 100 ? 6.743 -7.904 5.059 1.00 88.25 100 ILE A CA 1
ATOM 826 C C . ILE A 1 100 ? 7.333 -6.584 4.584 1.00 88.25 100 ILE A C 1
ATOM 828 O O . ILE A 1 100 ? 7.684 -5.725 5.390 1.00 88.25 100 ILE A O 1
ATOM 832 N N . SER A 1 101 ? 7.374 -6.385 3.268 1.00 89.06 101 SER A N 1
ATOM 833 C CA . SER A 1 101 ? 7.865 -5.123 2.714 1.00 89.06 101 SER A CA 1
ATOM 834 C C . SER A 1 101 ? 6.843 -3.992 2.842 1.00 89.06 101 SER A C 1
ATOM 836 O O . SER A 1 101 ? 7.213 -2.860 3.140 1.00 89.06 101 SER A O 1
ATOM 838 N N . TRP A 1 102 ? 5.560 -4.275 2.600 1.00 91.50 102 TRP A N 1
ATOM 839 C CA . TRP A 1 102 ? 4.491 -3.276 2.667 1.00 91.50 102 TRP A CA 1
ATOM 840 C C . TRP A 1 102 ? 3.109 -3.919 2.831 1.00 91.50 102 TRP A C 1
ATOM 842 O O . TRP A 1 102 ? 2.880 -5.057 2.426 1.00 91.50 102 TRP A O 1
ATOM 852 N N . PHE A 1 103 ? 2.171 -3.168 3.407 1.00 93.12 103 PHE A N 1
ATOM 853 C CA . PHE A 1 103 ? 0.740 -3.492 3.416 1.00 93.12 103 PHE A CA 1
ATOM 854 C C . PHE A 1 103 ? -0.020 -2.588 2.449 1.00 93.12 103 PHE A C 1
ATOM 856 O O . PHE A 1 103 ? 0.372 -1.437 2.235 1.00 93.12 103 PHE A O 1
ATOM 863 N N . THR A 1 104 ? -1.144 -3.069 1.919 1.00 94.00 104 THR A N 1
ATOM 864 C CA . THR A 1 104 ? -2.057 -2.238 1.131 1.00 94.00 104 THR A CA 1
ATOM 865 C C . THR A 1 104 ? -3.224 -1.744 2.002 1.00 94.00 104 THR A C 1
ATOM 867 O O . THR A 1 104 ? -3.428 -2.212 3.131 1.00 94.00 104 THR A O 1
ATOM 870 N N . PRO A 1 105 ? -4.023 -0.776 1.516 1.00 94.88 105 PRO A N 1
ATOM 871 C CA . PRO A 1 105 ? -5.210 -0.330 2.234 1.00 94.88 105 PRO A CA 1
ATOM 872 C C . PRO A 1 105 ? -6.211 -1.451 2.552 1.00 94.88 105 PRO A C 1
ATOM 874 O O . PRO A 1 105 ? -6.879 -1.366 3.585 1.00 94.88 105 PRO A O 1
ATOM 877 N N . VAL A 1 106 ? -6.320 -2.496 1.714 1.00 92.88 106 VAL A N 1
ATOM 878 C CA . VAL A 1 106 ? -7.281 -3.585 1.967 1.00 92.88 106 VAL A CA 1
ATOM 879 C C . VAL A 1 106 ? -6.891 -4.411 3.193 1.00 92.88 106 VAL A C 1
ATOM 881 O O . VAL A 1 106 ? -7.765 -4.852 3.932 1.00 92.88 106 VAL A O 1
ATOM 884 N N . GLU A 1 107 ? -5.602 -4.551 3.492 1.00 93.50 107 GLU A N 1
ATOM 885 C CA . GLU A 1 107 ? -5.123 -5.288 4.660 1.00 93.50 107 GLU A CA 1
ATOM 886 C C . GLU A 1 107 ? -5.136 -4.434 5.926 1.00 93.50 107 GLU A C 1
ATOM 888 O O . GLU A 1 107 ? -5.489 -4.943 6.992 1.00 93.50 107 GLU A O 1
ATOM 893 N N . LEU A 1 108 ? -4.807 -3.140 5.822 1.00 94.88 108 LEU A N 1
ATOM 894 C CA . LEU A 1 108 ? -4.759 -2.238 6.979 1.00 94.88 108 LEU A CA 1
ATOM 895 C C . LEU A 1 108 ? -6.148 -1.835 7.482 1.00 94.88 108 LEU A C 1
ATOM 897 O O . LEU A 1 108 ? -6.375 -1.766 8.689 1.00 94.88 108 LEU A O 1
ATOM 901 N N . PHE A 1 109 ? -7.084 -1.572 6.569 1.00 94.19 109 PHE A N 1
ATOM 902 C CA . PHE A 1 109 ? -8.370 -0.946 6.889 1.00 94.19 109 PHE A CA 1
ATOM 903 C C . PHE A 1 109 ? -9.569 -1.873 6.673 1.00 94.19 109 PHE A C 1
ATOM 905 O O . PHE A 1 109 ? -10.702 -1.401 6.558 1.00 94.19 109 PHE A O 1
ATOM 912 N N . LYS A 1 110 ? -9.360 -3.191 6.610 1.00 91.38 110 LYS A N 1
ATOM 913 C CA . LYS A 1 110 ? -10.468 -4.146 6.496 1.00 91.38 110 LYS A CA 1
ATOM 914 C C . LYS A 1 110 ? -11.411 -4.102 7.713 1.00 91.38 110 LYS A C 1
ATOM 916 O O . LYS A 1 110 ? -10.939 -4.050 8.852 1.00 91.38 110 LYS A O 1
ATOM 921 N N . PRO A 1 111 ? -12.738 -4.196 7.503 1.00 92.81 111 PRO A N 1
ATOM 922 C CA . PRO A 1 111 ? -13.427 -4.285 6.207 1.00 92.81 111 PRO A CA 1
ATOM 923 C C . PRO A 1 111 ? -13.777 -2.912 5.591 1.00 92.81 111 PRO A C 1
ATOM 925 O O . PRO A 1 111 ? -14.282 -2.842 4.474 1.00 92.81 111 PRO A O 1
ATOM 928 N N . TRP A 1 112 ? -13.523 -1.811 6.301 1.00 94.50 112 TRP A N 1
ATOM 929 C CA . TRP A 1 112 ? -14.014 -0.465 5.982 1.00 94.50 112 TRP A CA 1
ATOM 930 C C . TRP A 1 112 ? -13.545 0.092 4.637 1.00 94.50 112 TRP A C 1
ATOM 932 O O . TRP A 1 112 ? -14.329 0.752 3.959 1.00 94.50 112 TRP A O 1
ATOM 942 N N . TYR A 1 113 ? -12.312 -0.203 4.210 1.00 95.56 113 TYR A N 1
ATOM 943 C CA . TYR A 1 113 ? -11.848 0.208 2.879 1.00 95.56 113 TYR A CA 1
ATOM 944 C C . TYR A 1 113 ? -12.693 -0.424 1.766 1.00 95.56 113 TYR A C 1
ATOM 946 O O . TYR A 1 113 ? -13.174 0.280 0.881 1.00 95.56 113 TYR A O 1
ATOM 954 N N . ALA A 1 114 ? -12.959 -1.731 1.858 1.00 93.75 114 ALA A N 1
ATOM 955 C CA . ALA A 1 114 ? -13.811 -2.431 0.900 1.00 93.75 114 ALA A CA 1
ATOM 956 C C . ALA A 1 114 ? -15.254 -1.905 0.930 1.00 93.75 114 ALA A C 1
ATOM 958 O O . ALA A 1 114 ? -15.852 -1.725 -0.128 1.00 93.75 114 ALA A O 1
ATOM 959 N N . HIS A 1 115 ? -15.787 -1.585 2.116 1.00 95.81 115 HIS A N 1
ATOM 960 C CA . HIS A 1 115 ? -17.099 -0.945 2.232 1.00 95.81 115 HIS A CA 1
ATOM 961 C C . HIS A 1 115 ? -17.157 0.396 1.497 1.00 95.81 115 HIS A C 1
ATOM 963 O O . HIS A 1 115 ? -18.097 0.616 0.743 1.00 95.81 115 HIS A O 1
ATOM 969 N N . GLY A 1 116 ? -16.155 1.265 1.660 1.00 95.94 116 GLY A N 1
ATOM 970 C CA . GLY A 1 116 ? -16.113 2.555 0.965 1.00 95.94 116 GLY A CA 1
ATOM 971 C C . GLY A 1 116 ? -16.068 2.409 -0.559 1.00 95.94 116 GLY A C 1
ATOM 972 O O . GLY A 1 116 ? -16.788 3.109 -1.267 1.00 95.94 116 GLY A O 1
ATOM 973 N N . ILE A 1 117 ? -15.279 1.458 -1.069 1.00 94.88 117 ILE A N 1
ATOM 974 C CA . ILE A 1 117 ? -15.230 1.162 -2.507 1.00 94.88 117 ILE A CA 1
ATOM 975 C C . ILE A 1 117 ? -16.570 0.610 -3.006 1.00 94.88 117 ILE A C 1
ATOM 977 O O . ILE A 1 117 ? -17.075 1.073 -4.027 1.00 94.88 117 ILE A O 1
ATOM 981 N N . ALA A 1 118 ? -17.172 -0.342 -2.288 1.00 94.19 118 ALA A N 1
ATOM 982 C CA . ALA A 1 118 ? -18.469 -0.913 -2.652 1.00 94.19 118 ALA A CA 1
ATOM 983 C C . ALA A 1 118 ? -19.566 0.160 -2.696 1.00 94.19 118 ALA A C 1
ATOM 985 O O . ALA A 1 118 ? -20.349 0.216 -3.640 1.00 94.19 118 ALA A O 1
ATOM 986 N N . GLU A 1 119 ? -19.581 1.049 -1.709 1.00 95.62 119 GLU A N 1
ATOM 987 C CA . GLU A 1 119 ? -20.519 2.162 -1.615 1.00 95.62 119 GLU A CA 1
ATOM 988 C C . GLU A 1 119 ? -20.358 3.138 -2.793 1.00 95.62 119 GLU A C 1
ATOM 990 O O . GLU A 1 119 ? -21.335 3.481 -3.461 1.00 95.62 119 GLU A O 1
ATOM 995 N N . ALA A 1 120 ? -19.117 3.500 -3.132 1.00 94.88 120 ALA A N 1
ATOM 996 C CA . ALA A 1 120 ? -18.827 4.337 -4.292 1.00 94.88 120 ALA A CA 1
ATOM 997 C C . ALA A 1 120 ? -19.289 3.688 -5.608 1.00 94.88 120 ALA A C 1
ATOM 999 O O . ALA A 1 120 ? -19.866 4.367 -6.461 1.00 94.88 120 ALA A O 1
ATOM 1000 N N . ILE A 1 121 ? -19.089 2.374 -5.763 1.00 94.06 121 ILE A N 1
ATOM 1001 C CA . ILE A 1 121 ? -19.589 1.615 -6.917 1.00 94.06 121 ILE A CA 1
ATOM 1002 C C . ILE A 1 121 ? -21.117 1.672 -6.962 1.00 94.06 121 ILE A C 1
ATOM 1004 O O . ILE A 1 121 ? -21.670 2.001 -8.005 1.00 94.06 121 ILE A O 1
ATOM 1008 N N . MET A 1 122 ? -21.809 1.420 -5.848 1.00 92.81 122 MET A N 1
ATOM 1009 C CA . MET A 1 122 ? -23.277 1.462 -5.802 1.00 92.81 122 MET A CA 1
ATOM 1010 C C . MET A 1 122 ? -23.846 2.839 -6.159 1.00 92.81 122 MET A C 1
ATOM 1012 O O . MET A 1 122 ? -24.908 2.914 -6.772 1.00 92.81 122 MET A O 1
ATOM 1016 N N . ARG A 1 123 ? -23.145 3.926 -5.813 1.00 94.69 123 ARG A N 1
ATOM 1017 C CA . ARG A 1 123 ? -23.554 5.294 -6.171 1.00 94.69 123 ARG A CA 1
ATOM 1018 C C . ARG A 1 123 ? -23.334 5.649 -7.639 1.00 94.69 123 ARG A C 1
ATOM 1020 O O . ARG A 1 123 ? -24.045 6.504 -8.158 1.00 94.69 123 ARG A O 1
ATOM 1027 N N . THR A 1 124 ? -22.312 5.081 -8.277 1.00 93.44 124 THR A N 1
ATOM 1028 C CA . THR A 1 124 ? -21.803 5.581 -9.569 1.00 93.44 124 THR A CA 1
ATOM 1029 C C . THR A 1 124 ? -22.005 4.616 -10.730 1.00 93.44 124 THR A C 1
ATOM 1031 O O . THR A 1 124 ? -22.088 5.052 -11.878 1.00 93.44 124 THR A O 1
ATOM 1034 N N . ALA A 1 125 ? -22.092 3.314 -10.465 1.00 89.75 125 ALA A N 1
ATOM 1035 C CA . ALA A 1 125 ? -22.240 2.306 -11.498 1.00 89.75 125 ALA A CA 1
ATOM 1036 C C . ALA A 1 125 ? -23.707 2.141 -11.907 1.00 89.75 125 ALA A C 1
ATOM 1038 O O . ALA A 1 125 ? -24.610 2.073 -11.074 1.00 89.75 125 ALA A O 1
ATOM 1039 N N . ASN A 1 126 ? -23.940 1.976 -13.209 1.00 89.25 126 ASN A N 1
ATOM 1040 C CA . ASN A 1 126 ? -25.210 1.448 -13.686 1.00 89.25 126 ASN A CA 1
ATOM 1041 C C . ASN A 1 126 ? -25.252 -0.058 -13.402 1.00 89.25 126 ASN A C 1
ATOM 1043 O O . ASN A 1 126 ? -24.705 -0.852 -14.161 1.00 89.25 126 ASN A O 1
ATOM 1047 N N . LEU A 1 127 ? -25.921 -0.450 -12.320 1.00 85.12 127 LEU A N 1
ATOM 1048 C CA . LEU A 1 127 ? -26.013 -1.851 -11.896 1.00 85.12 127 LEU A CA 1
ATOM 1049 C C . LEU A 1 127 ? -26.888 -2.720 -12.817 1.00 85.12 127 LEU A C 1
ATOM 1051 O O . LEU A 1 127 ? -26.953 -3.931 -12.632 1.00 85.12 127 LEU A O 1
ATOM 1055 N N . SER A 1 128 ? -27.529 -2.125 -13.830 1.00 87.12 128 SER A N 1
ATOM 1056 C CA . SER A 1 128 ? -28.237 -2.865 -14.885 1.00 87.12 128 SER A CA 1
ATOM 1057 C C . SER A 1 128 ? -27.276 -3.543 -15.867 1.00 87.12 128 SER A C 1
ATOM 1059 O O . SER A 1 128 ? -27.694 -4.405 -16.636 1.00 87.12 128 SER A O 1
ATOM 1061 N N . VAL A 1 129 ? -25.996 -3.152 -15.863 1.00 86.62 129 VAL A N 1
ATOM 1062 C CA . VAL A 1 129 ? -24.933 -3.834 -16.606 1.00 86.62 129 VAL A CA 1
ATOM 1063 C C . VAL A 1 129 ? -23.964 -4.507 -15.630 1.00 86.62 129 VAL A C 1
ATOM 1065 O O . VAL A 1 129 ? -23.638 -3.923 -14.594 1.00 86.62 129 VAL A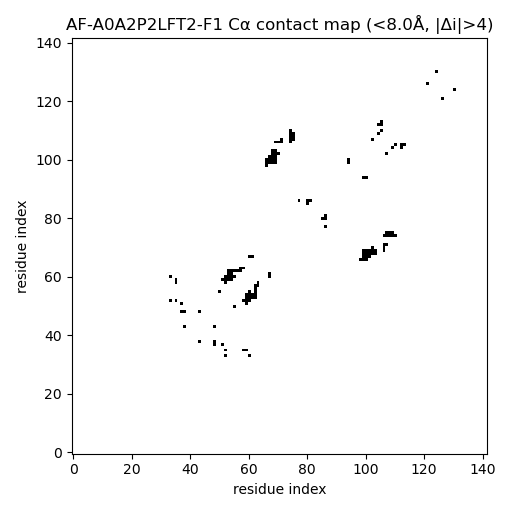 O 1
ATOM 1068 N N . PRO A 1 130 ? -23.470 -5.724 -15.933 1.00 82.88 130 PRO A N 1
ATOM 1069 C CA . PRO A 1 130 ? -22.496 -6.387 -15.078 1.00 82.88 130 PRO A CA 1
ATOM 1070 C C . PRO A 1 130 ? -21.249 -5.527 -14.865 1.00 82.88 130 PRO A C 1
ATOM 1072 O O . PRO A 1 130 ? -20.691 -4.966 -15.814 1.00 82.88 130 PRO A O 1
ATOM 1075 N N . LEU A 1 131 ? -20.779 -5.468 -13.619 1.00 82.31 131 LEU A N 1
ATOM 1076 C CA . LEU A 1 131 ? -19.506 -4.835 -13.296 1.00 82.31 131 LEU A CA 1
ATOM 1077 C C . LEU A 1 131 ? -18.381 -5.601 -13.999 1.00 82.31 131 LEU A C 1
ATOM 1079 O O . LEU A 1 131 ? -18.153 -6.781 -13.733 1.00 82.31 131 LEU A O 1
ATOM 1083 N N . LYS A 1 132 ? -17.649 -4.923 -14.888 1.00 77.44 132 LYS A N 1
AT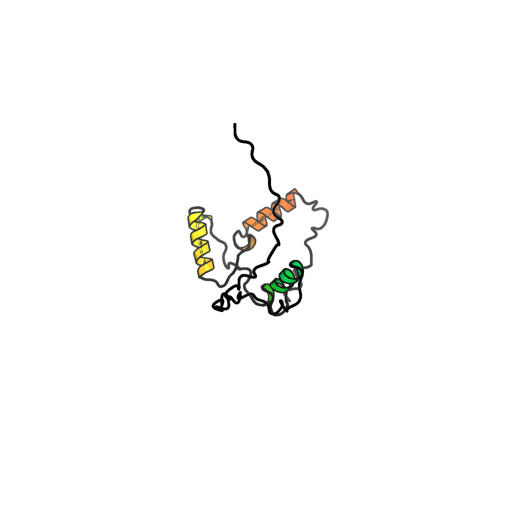OM 1084 C CA . LYS A 1 132 ? -16.416 -5.460 -15.474 1.00 77.44 132 LYS A CA 1
ATOM 1085 C C . LYS A 1 132 ? -15.295 -5.388 -14.443 1.00 77.44 132 LYS A C 1
ATOM 1087 O O . LYS A 1 132 ? -14.470 -4.481 -14.465 1.00 77.44 132 LYS A O 1
ATOM 1092 N N . VAL A 1 133 ? -15.272 -6.354 -13.534 1.00 70.94 133 VAL A N 1
ATOM 1093 C CA . VAL A 1 133 ? -14.108 -6.607 -12.685 1.00 70.94 133 VAL A CA 1
ATOM 1094 C C . VAL A 1 133 ? -13.145 -7.439 -13.533 1.00 70.94 133 VAL A C 1
ATOM 1096 O O . VAL A 1 133 ? -13.475 -8.556 -13.920 1.00 70.94 133 VAL A O 1
ATOM 1099 N N . GLY A 1 134 ? -12.016 -6.857 -13.948 1.00 52.31 134 GLY A N 1
ATOM 1100 C CA . GLY A 1 134 ? -11.089 -7.492 -14.892 1.00 52.31 134 GLY A CA 1
ATOM 1101 C C . GLY A 1 134 ? -10.676 -8.902 -14.450 1.00 52.31 134 GLY A C 1
ATOM 1102 O O . GLY A 1 134 ? -10.124 -9.080 -13.370 1.00 52.31 134 GLY A O 1
ATOM 1103 N N . ALA A 1 135 ? -10.934 -9.902 -15.298 1.00 43.91 135 ALA A N 1
ATOM 1104 C CA . ALA A 1 135 ? -10.711 -11.326 -15.025 1.00 43.91 135 ALA A CA 1
ATOM 1105 C C . ALA A 1 135 ? -9.229 -11.767 -15.043 1.00 43.91 135 ALA A C 1
ATOM 1107 O O . ALA A 1 135 ? -8.935 -12.951 -14.925 1.00 43.91 135 ALA A O 1
ATOM 1108 N N . THR A 1 136 ? -8.274 -10.848 -15.181 1.00 44.00 136 THR A N 1
ATOM 1109 C CA . THR A 1 136 ? -6.846 -11.168 -15.346 1.00 44.00 136 THR A CA 1
ATOM 1110 C C . THR A 1 136 ? -6.090 -11.464 -14.046 1.00 44.00 136 THR A C 1
ATOM 1112 O O . THR A 1 136 ? -4.916 -11.805 -14.114 1.00 44.00 136 THR A O 1
ATOM 1115 N N . CYS A 1 137 ? -6.722 -11.371 -12.870 1.00 37.78 137 CYS A N 1
ATOM 1116 C CA . CYS A 1 137 ? -6.033 -1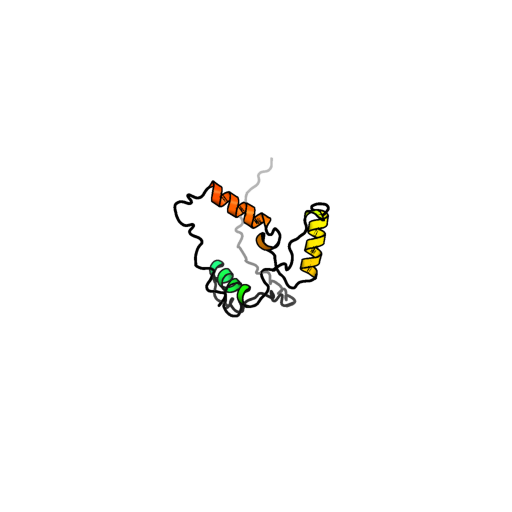1.573 -11.584 1.00 37.78 137 CYS A CA 1
ATOM 1117 C C . CYS A 1 137 ? -6.243 -12.967 -10.952 1.00 37.78 137 CYS A C 1
ATOM 1119 O O . CYS A 1 137 ? -5.538 -13.326 -10.016 1.00 37.78 137 CYS A O 1
ATOM 1121 N N . LEU A 1 138 ? -7.192 -13.775 -11.446 1.00 37.16 138 LEU A N 1
ATOM 1122 C CA . LEU A 1 138 ? -7.534 -15.075 -10.839 1.00 37.16 138 LEU A CA 1
ATOM 1123 C C . LEU A 1 138 ? -6.671 -16.254 -11.321 1.00 37.16 138 LEU A C 1
ATOM 1125 O O . LEU A 1 138 ? -6.774 -17.339 -10.763 1.00 37.16 138 LEU A O 1
ATOM 1129 N N . SER A 1 139 ? -5.801 -16.064 -12.315 1.00 30.78 139 SER A N 1
ATOM 1130 C CA . SER A 1 139 ? -4.981 -17.140 -12.895 1.00 30.78 139 SER A CA 1
ATOM 1131 C C . SER A 1 139 ? -3.580 -17.294 -12.284 1.00 30.78 139 SER A C 1
ATOM 1133 O O . SER A 1 139 ? -2.772 -18.035 -12.830 1.00 30.78 139 SER A O 1
ATOM 1135 N N . VAL A 1 140 ? -3.262 -16.605 -11.180 1.00 37.78 140 VAL A N 1
ATOM 1136 C CA . VAL A 1 140 ? -1.957 -16.737 -10.484 1.00 37.78 140 VAL A CA 1
ATOM 1137 C C . VAL A 1 140 ? -2.084 -17.483 -9.144 1.00 37.78 140 VAL A C 1
ATOM 1139 O O . VAL A 1 140 ? -1.107 -17.658 -8.426 1.00 37.78 140 VAL A O 1
ATOM 1142 N N . VAL A 1 141 ? -3.280 -17.976 -8.805 1.00 35.84 141 VAL A N 1
ATOM 1143 C CA . VAL A 1 141 ? -3.507 -18.804 -7.608 1.00 35.84 141 VAL A CA 1
ATOM 1144 C C . VAL A 1 141 ? -4.230 -20.096 -7.996 1.00 35.84 141 VAL A C 1
ATOM 1146 O O . VAL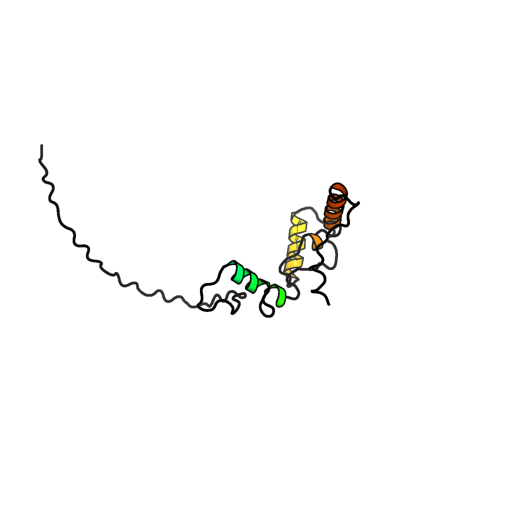 A 1 141 ? -5.356 -20.339 -7.577 1.00 35.84 141 VAL A O 1
ATOM 1149 N N . THR A 1 142 ? -3.582 -20.910 -8.827 1.00 35.53 142 THR A N 1
ATOM 1150 C CA . THR A 1 142 ? -3.843 -22.354 -8.967 1.00 35.53 142 THR A CA 1
ATOM 1151 C C . THR A 1 142 ? -2.552 -23.059 -9.319 1.00 3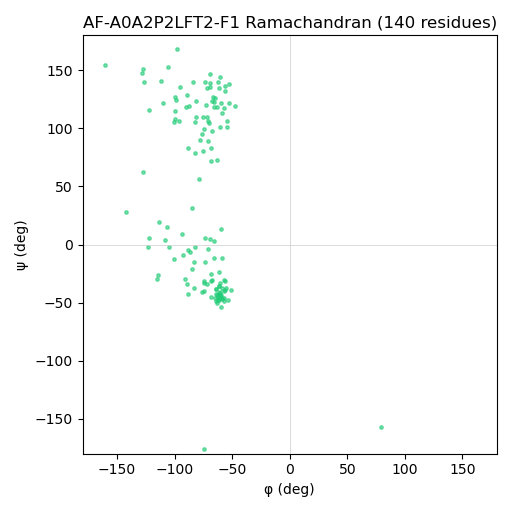5.53 142 THR A C 1
ATOM 1153 O O . THR A 1 142 ? -1.883 -22.555 -10.250 1.00 35.53 142 THR A O 1
#

Solvent-accessible surface area (backbone atoms only — not comparable to full-atom values): 9526 Å² total; per-residue (Å²): 136,88,86,80,86,85,80,88,76,88,77,81,85,75,83,76,79,74,83,74,77,83,79,78,74,80,79,69,79,80,64,54,96,76,67,53,92,77,77,56,99,64,94,74,57,67,67,59,51,52,48,42,48,40,62,28,84,77,70,2,53,69,54,63,39,98,35,49,66,39,80,60,96,64,62,67,65,62,95,77,38,82,51,71,64,46,45,50,58,51,50,54,52,52,49,76,74,42,89,40,76,42,71,51,64,64,45,59,39,43,68,58,47,56,50,54,52,52,50,53,44,68,76,68,51,68,79,91,46,85,81,85,70,78,77,82,71,69,78,81,76,123

Foldseek 3Di:
DDDDDDDDDDDDDDPDPDDDDDDPPPPPPPPVVLPDPPDDVDDDDPVVVLCCCQPVCCRHPVNPDPAQEDADPDADPVVPAPPDVSVVVVVVVVVVVDPYNDYDCVRHPPPVVVVVVVVVCVVPPPVVDDDCPDPPPPVVPD

InterPro domains:
  IPR003788 Protein arginine methyltransferase NDUFAF7 [PTHR12049] (35-128)
  IPR038375 Protein arginine methyltransferase NDUFAF7 superfamily [G3DSA:3.40.50.12710] (31-135)

Mean predicted aligned error: 15.45 Å

Sequence (142 aa):
MFSRSISTKNLSFVSQRRRLIPYEPILIPFRALFSTHMVGDRPMLVRDFIHSALYDAKHGYFSQLSRSVGVLERSIRFNQLEGRKAYIDHLDKIYKQSDISWFTPVELFKPWYAHGIAEAIMRTANLSVPLKVGATCLSVVT